Protein AF-A0A0R3LE96-F1 (afdb_monomer)

Structure (mmCIF, N/CA/C/O backbone):
data_AF-A0A0R3LE96-F1
#
_entry.id   AF-A0A0R3LE96-F1
#
loop_
_atom_site.group_PDB
_atom_site.id
_atom_site.type_symbol
_atom_site.label_atom_id
_atom_site.label_alt_id
_atom_site.label_comp_id
_atom_site.label_asym_id
_atom_site.label_entity_id
_atom_site.label_seq_id
_atom_site.pdbx_PDB_ins_code
_atom_site.Cartn_x
_atom_site.Cartn_y
_atom_site.Cartn_z
_atom_site.occupancy
_atom_site.B_iso_or_equiv
_atom_site.auth_seq_id
_atom_site.auth_comp_id
_atom_site.auth_asym_id
_atom_site.auth_atom_id
_atom_site.pdbx_PDB_model_num
ATOM 1 N N . MET A 1 1 ? -24.511 -13.159 6.035 1.00 56.47 1 MET A N 1
ATOM 2 C CA . MET A 1 1 ? -23.088 -12.829 5.796 1.00 56.47 1 MET A CA 1
ATOM 3 C C . MET A 1 1 ? -22.360 -12.966 7.133 1.00 56.47 1 MET A C 1
ATOM 5 O O . MET A 1 1 ? -22.808 -12.347 8.093 1.00 56.47 1 MET A O 1
ATOM 9 N N . SER A 1 2 ? -21.365 -13.855 7.252 1.00 83.88 2 SER A N 1
ATOM 10 C CA . SER A 1 2 ? -20.697 -14.144 8.536 1.00 83.88 2 SER A CA 1
ATOM 11 C C . SER A 1 2 ? -19.776 -12.995 8.970 1.00 83.88 2 SER A C 1
ATOM 13 O O . SER A 1 2 ? -19.425 -12.134 8.165 1.00 83.88 2 SER A O 1
ATOM 15 N N . GLN A 1 3 ? -19.409 -12.957 10.252 1.00 79.88 3 GLN A N 1
ATOM 16 C CA . GLN A 1 3 ? -18.441 -11.993 10.788 1.00 79.88 3 GLN A CA 1
ATOM 17 C C . GLN A 1 3 ? -17.057 -12.168 10.141 1.00 79.88 3 GLN A C 1
ATOM 19 O O . GLN A 1 3 ? -16.511 -11.195 9.640 1.00 79.88 3 GLN A O 1
ATOM 24 N N . ALA A 1 4 ? -16.590 -13.415 10.007 1.00 81.19 4 ALA A N 1
ATOM 25 C CA . ALA A 1 4 ? -15.329 -13.746 9.336 1.00 81.19 4 ALA A CA 1
ATOM 26 C C . ALA A 1 4 ? -15.271 -13.273 7.872 1.00 81.19 4 ALA A C 1
ATOM 28 O O . ALA A 1 4 ? -14.232 -12.824 7.404 1.00 81.19 4 ALA A O 1
ATOM 29 N N . LYS A 1 5 ? -16.397 -13.320 7.141 1.00 87.88 5 LYS A N 1
ATOM 30 C CA . LYS A 1 5 ? -16.440 -12.825 5.758 1.00 87.88 5 LYS A CA 1
ATOM 31 C C . LYS A 1 5 ? -16.286 -11.302 5.687 1.00 87.88 5 LYS A C 1
ATOM 33 O O . LYS A 1 5 ? -15.567 -10.812 4.833 1.00 87.88 5 LYS A O 1
ATOM 38 N N . ARG A 1 6 ? -16.935 -10.564 6.592 1.00 88.44 6 ARG A N 1
ATOM 39 C CA . ARG A 1 6 ? -16.843 -9.094 6.629 1.00 88.44 6 ARG A CA 1
ATOM 40 C C . ARG A 1 6 ? -15.437 -8.612 6.966 1.00 88.44 6 ARG A C 1
ATOM 42 O O . ARG A 1 6 ? -14.993 -7.618 6.411 1.00 88.44 6 ARG A O 1
ATOM 49 N N . GLU A 1 7 ? -14.765 -9.318 7.863 1.00 87.88 7 GLU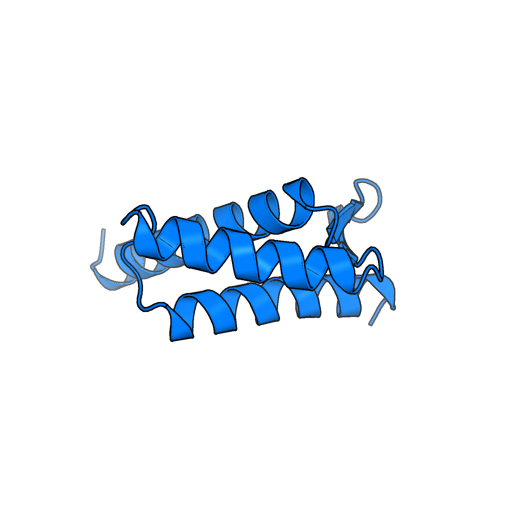 A N 1
ATOM 50 C CA . GLU A 1 7 ? -13.377 -9.046 8.221 1.00 87.88 7 GLU A CA 1
ATOM 51 C C . GLU A 1 7 ? -12.441 -9.295 7.033 1.00 87.88 7 GLU A C 1
ATOM 53 O O . GLU A 1 7 ? -11.679 -8.407 6.664 1.00 87.88 7 GLU A O 1
ATOM 58 N N . LEU A 1 8 ? -12.585 -10.438 6.355 1.00 89.62 8 LEU A N 1
ATOM 59 C CA . LEU A 1 8 ? -11.831 -10.738 5.136 1.00 89.62 8 LEU A CA 1
ATOM 60 C C . LEU A 1 8 ? -12.067 -9.696 4.030 1.00 89.62 8 LEU A C 1
ATOM 62 O O . LEU A 1 8 ? -11.119 -9.228 3.404 1.00 89.62 8 LEU A O 1
ATOM 66 N N . ASP A 1 9 ? -13.321 -9.300 3.807 1.00 92.56 9 ASP A N 1
ATOM 67 C CA . ASP A 1 9 ? -13.669 -8.277 2.818 1.00 92.56 9 ASP A CA 1
ATOM 68 C C . ASP A 1 9 ? -13.030 -6.917 3.175 1.00 92.56 9 ASP A C 1
ATOM 70 O O . ASP A 1 9 ? -12.598 -6.179 2.290 1.00 92.56 9 ASP A O 1
ATOM 74 N N . ALA A 1 10 ? -12.931 -6.576 4.464 1.00 91.12 10 ALA A N 1
ATOM 75 C CA . ALA A 1 10 ? -12.292 -5.342 4.919 1.00 91.12 10 ALA A CA 1
ATOM 76 C C . ALA A 1 10 ? -10.773 -5.354 4.671 1.00 91.12 10 ALA A C 1
ATOM 78 O O . ALA A 1 10 ? -10.231 -4.363 4.177 1.00 91.12 10 ALA A O 1
ATOM 79 N N . TRP A 1 11 ? -10.112 -6.484 4.932 1.00 91.44 11 TRP A N 1
ATOM 80 C CA . TRP A 1 11 ? -8.691 -6.685 4.639 1.00 91.44 11 TRP A CA 1
ATOM 81 C C . TRP A 1 11 ? -8.383 -6.628 3.142 1.00 91.44 11 TRP A C 1
ATOM 83 O O . TRP A 1 11 ? -7.454 -5.934 2.733 1.00 91.44 11 TRP A O 1
ATOM 93 N N . ASN A 1 12 ? -9.204 -7.269 2.306 1.00 92.19 12 ASN A N 1
ATOM 94 C CA . ASN A 1 12 ? -9.045 -7.207 0.851 1.00 92.19 12 ASN A CA 1
ATOM 95 C C . ASN A 1 12 ? -9.205 -5.775 0.322 1.00 92.19 12 ASN A C 1
ATOM 97 O O . ASN A 1 12 ? -8.408 -5.320 -0.494 1.00 92.19 12 ASN A O 1
ATOM 101 N N . ASN A 1 13 ? -10.190 -5.030 0.832 1.00 93.44 13 ASN A N 1
ATOM 102 C CA . ASN A 1 13 ? -10.364 -3.623 0.473 1.00 93.44 13 ASN A CA 1
ATOM 103 C C . ASN A 1 13 ? -9.172 -2.761 0.906 1.00 93.44 13 ASN A C 1
ATOM 105 O O . ASN A 1 13 ? -8.783 -1.845 0.179 1.00 93.44 13 ASN A O 1
ATOM 109 N N . LEU A 1 14 ? -8.598 -3.022 2.085 1.00 93.69 14 LEU A N 1
ATOM 110 C CA . LEU A 1 14 ? -7.392 -2.331 2.527 1.00 93.69 14 LEU A CA 1
ATOM 111 C C . LEU A 1 14 ? -6.233 -2.626 1.573 1.00 93.69 14 LEU A C 1
ATOM 113 O O . LEU A 1 14 ? -5.621 -1.679 1.088 1.00 93.69 14 LEU A O 1
ATOM 117 N N . ARG A 1 15 ? -5.992 -3.899 1.244 1.00 93.81 15 ARG A N 1
ATOM 118 C CA . ARG A 1 15 ? -4.936 -4.307 0.312 1.00 93.81 15 ARG A CA 1
ATOM 119 C C . ARG A 1 15 ? -5.041 -3.574 -1.025 1.00 93.81 15 ARG A C 1
ATOM 121 O O . ARG A 1 15 ? -4.081 -2.924 -1.422 1.00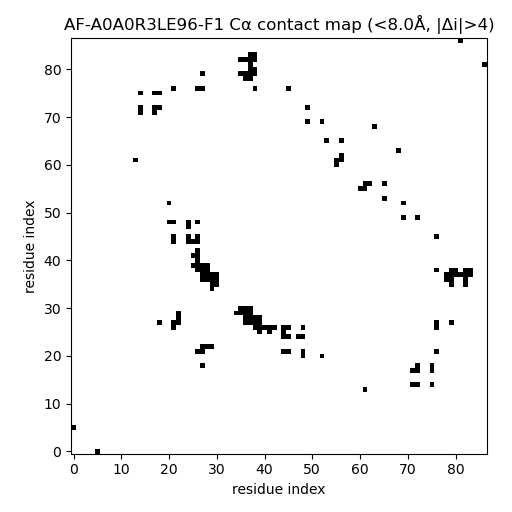 93.81 15 ARG A O 1
ATOM 128 N N . SER A 1 16 ? -6.219 -3.551 -1.652 1.00 93.69 16 SER A N 1
ATOM 129 C CA . SER A 1 16 ? -6.411 -2.825 -2.917 1.00 93.69 16 SER A CA 1
ATOM 130 C C . SER A 1 16 ? -6.157 -1.320 -2.795 1.00 93.69 16 SER A C 1
ATOM 132 O O . SER A 1 16 ? -5.703 -0.676 -3.740 1.00 93.69 16 SER A O 1
ATOM 134 N N . ARG A 1 17 ? -6.424 -0.710 -1.634 1.00 94.25 17 ARG A N 1
ATOM 135 C CA . ARG A 1 17 ? -6.056 0.696 -1.391 1.00 94.25 17 ARG A CA 1
ATOM 136 C C . ARG A 1 17 ? -4.543 0.876 -1.269 1.00 94.25 17 ARG A C 1
ATOM 138 O O . ARG A 1 17 ? -4.044 1.909 -1.706 1.00 94.25 17 ARG A O 1
ATOM 145 N N . LEU A 1 18 ? -3.832 -0.087 -0.681 1.00 94.06 18 LEU A N 1
ATOM 146 C CA . LEU A 1 18 ? -2.373 -0.053 -0.572 1.00 94.06 18 LEU A CA 1
ATOM 147 C C . LEU A 1 18 ? -1.696 -0.264 -1.928 1.00 94.06 18 LEU A C 1
ATOM 149 O O . LEU A 1 18 ? -0.762 0.466 -2.233 1.00 94.06 18 LEU A O 1
ATOM 153 N N . GLU A 1 19 ? -2.212 -1.163 -2.765 1.00 93.50 19 GLU A N 1
ATOM 154 C CA . GLU A 1 19 ? -1.750 -1.360 -4.149 1.00 93.50 19 GLU A CA 1
ATOM 155 C C . GLU A 1 19 ? -1.885 -0.063 -4.959 1.00 93.50 19 GLU A C 1
ATOM 157 O O . GLU A 1 19 ? -0.917 0.416 -5.545 1.00 93.50 19 GLU A O 1
ATOM 162 N N . ASN A 1 20 ? -3.052 0.588 -4.894 1.00 93.69 20 ASN A N 1
ATOM 163 C CA . ASN A 1 20 ? -3.251 1.893 -5.531 1.00 93.69 20 ASN A CA 1
ATOM 164 C C . ASN A 1 20 ? -2.293 2.959 -4.985 1.00 93.69 20 ASN A C 1
ATOM 166 O O . ASN A 1 20 ? -1.731 3.735 -5.753 1.00 93.69 20 ASN A O 1
ATOM 170 N N . LEU A 1 21 ? -2.082 2.996 -3.666 1.00 93.81 21 LEU A N 1
ATOM 171 C CA . LEU A 1 21 ? -1.142 3.923 -3.041 1.00 93.81 21 LEU A CA 1
ATOM 172 C C . LEU A 1 21 ? 0.297 3.686 -3.523 1.00 93.81 21 LEU A C 1
ATOM 174 O O . LEU A 1 21 ? 1.005 4.653 -3.794 1.00 93.81 21 LEU A O 1
ATOM 178 N N . ALA A 1 22 ? 0.721 2.427 -3.623 1.00 92.75 22 ALA A N 1
ATOM 179 C CA . ALA A 1 22 ? 2.037 2.044 -4.116 1.00 92.75 22 ALA A CA 1
ATOM 180 C C . ALA A 1 22 ? 2.212 2.419 -5.599 1.00 92.75 22 ALA A C 1
ATOM 182 O O . ALA A 1 22 ? 3.276 2.905 -5.977 1.00 92.75 22 ALA A O 1
ATOM 183 N N . CYS A 1 23 ? 1.161 2.305 -6.417 1.00 92.12 23 CYS A N 1
ATOM 184 C CA . CYS A 1 23 ? 1.158 2.825 -7.787 1.00 92.12 23 CYS A CA 1
ATOM 185 C C . CYS A 1 23 ? 1.230 4.355 -7.850 1.00 92.12 23 CYS A C 1
ATOM 187 O O . CYS A 1 23 ? 1.981 4.896 -8.657 1.00 92.12 23 CYS A O 1
ATOM 189 N N . GLU A 1 24 ? 0.477 5.070 -7.006 1.00 92.19 24 GLU A N 1
ATOM 190 C CA . GLU A 1 24 ? 0.470 6.543 -6.972 1.00 92.19 24 GLU A CA 1
ATOM 191 C C . GLU A 1 24 ? 1.849 7.139 -6.672 1.00 92.19 24 GLU A C 1
ATOM 193 O O . GLU A 1 24 ? 2.145 8.251 -7.107 1.00 92.19 24 GLU A O 1
ATOM 198 N N . VAL A 1 25 ? 2.663 6.433 -5.885 1.00 92.06 25 VAL A N 1
ATOM 199 C CA . VAL A 1 25 ? 4.036 6.842 -5.559 1.00 92.06 25 VAL A CA 1
ATOM 200 C C . VAL A 1 25 ? 5.081 6.185 -6.457 1.00 92.06 25 VAL A C 1
ATOM 202 O O . VAL A 1 25 ? 6.264 6.341 -6.186 1.00 92.06 25 VAL A O 1
ATOM 205 N N . GLU A 1 26 ? 4.648 5.473 -7.500 1.00 91.12 26 GLU A N 1
ATOM 206 C CA . GLU A 1 26 ? 5.499 4.792 -8.481 1.00 91.12 26 GLU A CA 1
ATOM 207 C C . GLU A 1 26 ? 6.407 3.699 -7.886 1.00 91.12 26 GLU A C 1
ATOM 209 O O . GLU A 1 26 ? 7.414 3.341 -8.488 1.00 91.12 26 GLU A O 1
ATOM 214 N N . ALA A 1 27 ? 6.044 3.121 -6.735 1.00 90.62 27 ALA A N 1
ATOM 215 C CA . ALA A 1 27 ? 6.777 1.993 -6.152 1.00 90.62 27 ALA A CA 1
ATOM 216 C C . ALA A 1 27 ? 6.534 0.689 -6.932 1.00 90.62 27 ALA A C 1
ATOM 218 O O . ALA A 1 27 ? 7.437 -0.131 -7.094 1.00 90.62 27 ALA A O 1
ATOM 219 N N . ILE A 1 28 ? 5.312 0.519 -7.444 1.00 91.88 28 ILE A N 1
ATOM 220 C CA . ILE A 1 28 ? 4.906 -0.608 -8.289 1.00 91.88 28 ILE A CA 1
ATOM 221 C C . ILE A 1 28 ? 4.127 -0.091 -9.500 1.00 91.88 28 ILE A C 1
ATOM 223 O O . ILE A 1 28 ? 3.545 0.996 -9.465 1.00 91.88 28 ILE A O 1
ATOM 227 N N . GLU A 1 29 ? 4.050 -0.882 -10.561 1.00 92.81 29 GLU A N 1
ATOM 228 C CA . GLU A 1 29 ? 3.158 -0.639 -11.693 1.00 92.81 29 GLU A CA 1
ATOM 229 C C . GLU A 1 29 ? 2.377 -1.888 -12.064 1.00 92.81 29 GLU A C 1
ATOM 231 O O . GLU A 1 29 ? 2.804 -3.002 -11.787 1.00 92.81 29 GLU A O 1
ATOM 236 N N . TYR A 1 30 ? 1.214 -1.695 -12.675 1.00 90.81 30 TYR A N 1
ATOM 237 C CA . TYR A 1 30 ? 0.422 -2.798 -13.195 1.00 90.81 30 TYR A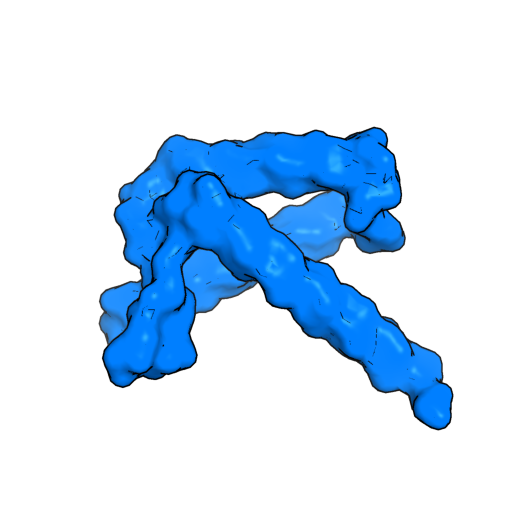 CA 1
ATOM 238 C C . TYR A 1 30 ? 0.855 -3.115 -14.630 1.00 90.81 30 TYR A C 1
ATOM 240 O O . TYR A 1 30 ? 0.687 -2.287 -15.529 1.00 90.81 30 TYR A O 1
ATOM 248 N N . ASP A 1 31 ? 1.397 -4.313 -14.829 1.00 88.94 31 ASP A N 1
ATOM 249 C CA . ASP A 1 31 ? 1.714 -4.893 -16.128 1.00 88.94 31 ASP A CA 1
ATOM 250 C C . ASP A 1 31 ? 0.466 -5.597 -16.684 1.00 88.94 31 ASP A C 1
ATOM 252 O O . ASP A 1 31 ? 0.081 -6.687 -16.251 1.00 88.94 31 ASP A O 1
ATOM 256 N N . GLY A 1 32 ? -0.178 -4.951 -17.659 1.00 86.06 32 GLY A N 1
ATOM 257 C CA . GLY A 1 32 ? -1.392 -5.461 -18.294 1.00 86.06 32 GLY A CA 1
ATOM 258 C C . GLY A 1 32 ? -1.177 -6.683 -19.192 1.00 86.06 32 GLY A C 1
ATOM 259 O O . GLY A 1 32 ? -2.147 -7.384 -19.472 1.00 86.06 32 GLY A O 1
ATOM 260 N N . ASP A 1 33 ? 0.056 -6.967 -19.623 1.00 88.56 33 ASP A N 1
ATOM 261 C CA . ASP A 1 33 ? 0.351 -8.164 -20.419 1.00 88.56 33 ASP A CA 1
ATOM 262 C C . ASP A 1 33 ? 0.422 -9.413 -19.529 1.00 88.56 33 ASP A C 1
ATOM 264 O O . ASP A 1 33 ? 0.079 -10.517 -19.961 1.00 88.56 33 ASP A O 1
ATOM 268 N N . ARG A 1 34 ? 0.841 -9.233 -18.271 1.00 83.94 34 ARG A N 1
ATOM 269 C CA . ARG A 1 34 ? 0.968 -10.299 -17.266 1.00 83.94 34 ARG A CA 1
ATOM 270 C C . ARG A 1 34 ? -0.200 -10.370 -16.284 1.00 83.94 34 ARG A C 1
ATOM 272 O O . ARG A 1 34 ? -0.268 -11.335 -15.530 1.00 83.94 34 ARG A O 1
ATOM 279 N N . ASP A 1 35 ? -1.099 -9.384 -16.307 1.00 87.38 35 ASP A N 1
ATOM 280 C CA . ASP A 1 35 ? -2.167 -9.198 -15.314 1.00 87.38 35 ASP A CA 1
ATOM 281 C C . ASP A 1 35 ? -1.620 -9.195 -13.872 1.00 87.38 35 ASP A C 1
ATOM 283 O O . ASP A 1 35 ? -2.154 -9.842 -12.972 1.00 87.38 35 ASP A O 1
ATOM 287 N N . ALA A 1 36 ? -0.500 -8.497 -13.661 1.00 86.88 36 ALA A N 1
ATOM 288 C CA . ALA A 1 36 ? 0.253 -8.526 -12.408 1.00 86.88 36 ALA A CA 1
ATOM 289 C C . ALA A 1 36 ? 0.819 -7.149 -12.047 1.00 86.88 36 ALA A C 1
ATOM 291 O O . ALA A 1 36 ? 1.064 -6.314 -12.915 1.00 86.88 36 ALA A O 1
ATOM 292 N N . TYR A 1 37 ? 1.065 -6.917 -10.758 1.00 89.62 37 TYR A N 1
ATOM 293 C CA . TYR A 1 37 ? 1.851 -5.767 -10.313 1.00 89.62 37 TYR A CA 1
ATOM 294 C C . TYR A 1 37 ? 3.338 -6.124 -10.309 1.00 89.62 37 TYR A C 1
ATOM 296 O O . TYR A 1 37 ? 3.709 -7.180 -9.809 1.00 89.62 37 TYR A O 1
ATOM 304 N N . VAL A 1 38 ? 4.183 -5.238 -10.829 1.00 90.81 38 VAL A N 1
ATOM 305 C CA . VAL A 1 38 ? 5.6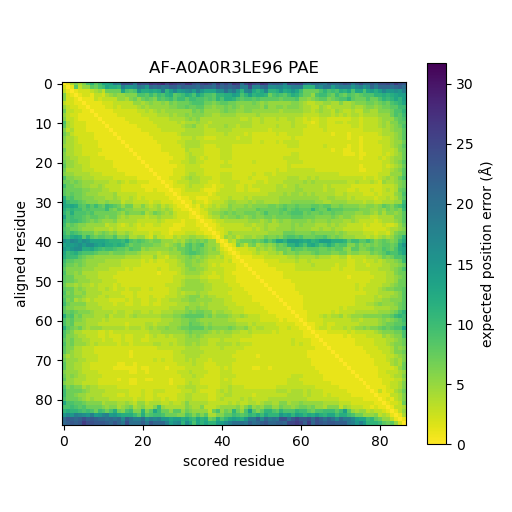42 -5.393 -10.880 1.00 90.81 38 VAL A CA 1
ATOM 306 C C . VAL A 1 38 ? 6.328 -4.233 -10.160 1.00 90.81 38 VAL A C 1
ATOM 308 O O . VAL A 1 38 ? 5.837 -3.102 -10.156 1.00 90.81 38 VAL A O 1
ATOM 311 N N . SER A 1 39 ? 7.454 -4.515 -9.505 1.00 89.50 39 SER A N 1
ATOM 312 C CA . SER A 1 39 ? 8.257 -3.500 -8.813 1.00 89.50 39 SER A CA 1
ATOM 313 C C . SER A 1 39 ? 8.986 -2.593 -9.805 1.00 89.50 39 SER A C 1
ATOM 315 O O . SER A 1 39 ? 9.542 -3.079 -10.791 1.00 89.50 39 SER A O 1
ATOM 317 N N . LYS A 1 40 ? 9.046 -1.290 -9.501 1.00 85.50 40 LYS A N 1
ATOM 318 C CA . LYS A 1 40 ? 9.835 -0.301 -10.258 1.00 85.50 40 LYS A CA 1
ATOM 319 C C . LYS A 1 40 ? 11.282 -0.138 -9.788 1.00 85.50 40 LYS A C 1
ATOM 321 O O . LYS A 1 40 ? 12.010 0.664 -10.364 1.00 85.50 40 LYS A O 1
ATOM 326 N N . GLU A 1 41 ? 11.697 -0.878 -8.758 1.00 76.00 41 GLU A N 1
ATOM 327 C CA . GLU A 1 41 ? 13.039 -0.801 -8.154 1.00 76.00 41 GLU A CA 1
ATOM 328 C C . GLU A 1 41 ? 13.461 0.626 -7.720 1.00 76.00 41 GLU A C 1
ATOM 330 O O . GLU A 1 41 ? 14.648 0.952 -7.681 1.00 76.00 41 GLU A O 1
ATOM 335 N N . ASP A 1 42 ? 12.506 1.487 -7.343 1.00 80.94 42 ASP A N 1
ATOM 336 C CA . ASP A 1 42 ? 12.782 2.822 -6.799 1.00 80.94 42 ASP A CA 1
ATOM 337 C C . ASP A 1 42 ? 12.699 2.814 -5.260 1.00 80.94 42 ASP A C 1
ATOM 339 O O . ASP A 1 42 ? 11.628 2.744 -4.652 1.00 80.94 42 ASP A O 1
ATOM 343 N N . THR A 1 43 ? 13.862 2.916 -4.609 1.00 76.31 43 THR A N 1
ATOM 344 C CA . THR A 1 43 ? 13.967 2.915 -3.138 1.00 76.31 43 THR A CA 1
ATOM 345 C C . THR A 1 43 ? 13.316 4.154 -2.504 1.00 76.31 43 THR A C 1
ATOM 347 O O . THR A 1 43 ? 12.798 4.087 -1.384 1.00 76.31 43 THR A O 1
ATOM 350 N N . ASP A 1 44 ? 13.315 5.294 -3.200 1.00 87.38 44 ASP A N 1
ATOM 351 C CA . ASP A 1 44 ? 12.680 6.519 -2.710 1.00 87.38 44 ASP A CA 1
ATOM 352 C C . ASP A 1 44 ? 11.150 6.417 -2.808 1.00 87.38 44 ASP A C 1
ATOM 354 O O . ASP A 1 44 ? 10.441 6.886 -1.908 1.00 87.38 44 ASP A O 1
ATOM 358 N N . ALA A 1 45 ? 10.631 5.735 -3.832 1.00 85.81 45 ALA A N 1
ATOM 359 C CA . ALA A 1 45 ? 9.203 5.464 -3.992 1.00 85.81 45 ALA A CA 1
ATOM 360 C C . ALA A 1 45 ? 8.636 4.593 -2.859 1.00 85.81 45 ALA A C 1
ATOM 362 O O . ALA A 1 45 ? 7.596 4.922 -2.280 1.00 85.81 45 ALA A O 1
ATOM 363 N N . GLU A 1 46 ? 9.344 3.534 -2.458 1.00 87.12 46 GLU A N 1
ATOM 364 C CA . GLU A 1 46 ? 8.940 2.695 -1.320 1.00 87.12 46 GLU A CA 1
ATOM 365 C C . GLU A 1 46 ? 8.881 3.507 -0.023 1.00 87.12 46 GLU A C 1
ATOM 367 O O . GLU A 1 46 ? 7.903 3.465 0.732 1.00 87.12 46 GLU A O 1
ATOM 372 N N . ARG A 1 47 ? 9.900 4.339 0.215 1.00 90.44 47 ARG A N 1
ATOM 373 C CA . ARG A 1 47 ? 9.920 5.243 1.366 1.00 90.44 47 ARG A CA 1
ATOM 374 C C . ARG A 1 47 ? 8.740 6.218 1.336 1.00 90.44 47 ARG A C 1
ATOM 376 O O . ARG A 1 47 ? 8.144 6.493 2.385 1.00 90.44 47 ARG A O 1
ATOM 383 N N . HIS A 1 48 ? 8.384 6.736 0.161 1.00 91.12 48 HIS A N 1
ATOM 384 C CA . HIS A 1 48 ? 7.208 7.584 -0.021 1.00 91.12 48 HIS A CA 1
ATOM 385 C C . HIS A 1 48 ? 5.894 6.833 0.242 1.00 91.12 48 HIS A C 1
ATOM 387 O O . HIS A 1 48 ?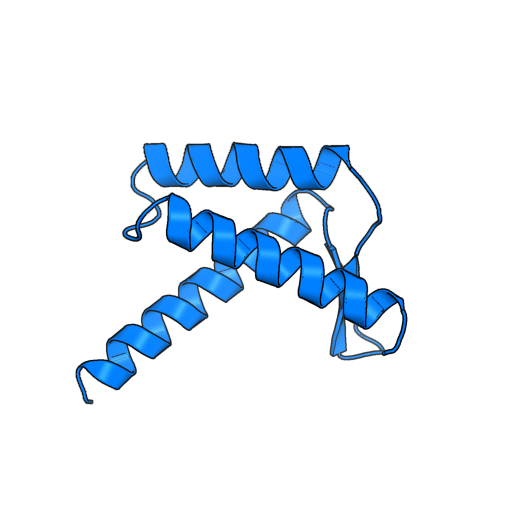 5.002 7.415 0.873 1.00 91.12 48 HIS A O 1
ATOM 393 N N . ALA A 1 49 ? 5.790 5.554 -0.135 1.00 91.31 49 ALA A N 1
ATOM 394 C CA . ALA A 1 49 ? 4.637 4.703 0.166 1.00 91.31 49 ALA A CA 1
ATOM 395 C C . ALA A 1 49 ? 4.399 4.629 1.683 1.00 91.31 49 ALA A C 1
ATOM 397 O O . ALA A 1 49 ? 3.327 5.008 2.165 1.00 91.31 49 ALA A O 1
ATOM 398 N N . TYR A 1 50 ? 5.427 4.269 2.460 1.00 92.81 50 TYR A N 1
ATOM 399 C CA . TYR A 1 50 ? 5.338 4.179 3.925 1.00 92.81 50 TYR A CA 1
ATOM 400 C C . TYR A 1 50 ? 5.076 5.530 4.605 1.00 92.81 50 TYR A C 1
ATOM 402 O O . TYR A 1 50 ? 4.338 5.612 5.597 1.00 92.81 50 TYR A O 1
ATOM 410 N N . ALA A 1 51 ? 5.653 6.617 4.085 1.00 93.50 51 ALA A N 1
ATOM 411 C CA . ALA A 1 51 ? 5.408 7.958 4.608 1.00 93.50 51 ALA A CA 1
ATOM 412 C C . ALA A 1 51 ? 3.942 8.381 4.410 1.00 93.50 51 ALA A C 1
ATOM 414 O O . ALA A 1 51 ? 3.305 8.906 5.333 1.00 93.50 51 ALA A O 1
ATOM 415 N N . ARG A 1 52 ? 3.382 8.120 3.223 1.00 93.44 52 ARG A N 1
ATOM 416 C CA . ARG A 1 52 ? 1.988 8.437 2.896 1.00 93.44 52 ARG A CA 1
ATOM 417 C C . ARG A 1 52 ? 1.013 7.533 3.648 1.00 93.44 52 ARG A C 1
ATOM 419 O O . ARG A 1 52 ? 0.042 8.045 4.202 1.00 93.44 52 ARG A O 1
ATOM 426 N N . LEU A 1 53 ? 1.339 6.251 3.797 1.00 93.44 53 LEU A N 1
ATOM 427 C CA . LEU A 1 53 ? 0.622 5.291 4.638 1.00 93.44 53 LEU A CA 1
ATOM 428 C C . LEU A 1 53 ? 0.505 5.775 6.089 1.00 93.44 53 LEU A C 1
ATOM 430 O O . LEU A 1 53 ? -0.591 5.895 6.640 1.00 93.44 53 LEU A O 1
ATOM 434 N N . THR A 1 54 ? 1.638 6.151 6.688 1.00 93.69 54 THR A N 1
ATOM 435 C CA . THR A 1 54 ? 1.690 6.666 8.064 1.00 93.69 54 THR A CA 1
ATOM 436 C C . THR A 1 54 ? 0.851 7.937 8.212 1.00 93.69 54 THR A C 1
ATOM 438 O O . THR A 1 54 ? 0.180 8.136 9.228 1.00 93.69 54 THR A O 1
ATOM 441 N N . ARG A 1 55 ? 0.849 8.807 7.193 1.00 93.94 55 ARG A N 1
ATOM 442 C CA . ARG A 1 55 ? 0.000 10.003 7.169 1.00 93.94 55 ARG A CA 1
ATOM 443 C C . ARG A 1 55 ? -1.485 9.643 7.104 1.00 93.94 55 ARG A C 1
ATOM 445 O O . ARG A 1 55 ? -2.257 10.231 7.853 1.00 93.94 55 ARG A O 1
ATOM 452 N N . MET A 1 56 ? -1.886 8.691 6.263 1.00 92.56 56 MET A N 1
ATOM 453 C CA . MET A 1 56 ? -3.279 8.237 6.161 1.00 92.56 56 MET A CA 1
ATOM 454 C C . MET A 1 56 ? -3.785 7.638 7.475 1.00 92.56 56 MET A C 1
ATOM 456 O O . MET A 1 56 ? -4.881 7.984 7.914 1.00 92.56 56 MET A O 1
ATOM 460 N N . HIS A 1 57 ? -2.965 6.823 8.142 1.00 94.00 57 HIS A N 1
ATOM 461 C CA . HIS A 1 57 ? -3.287 6.282 9.462 1.00 94.00 57 HIS A CA 1
ATOM 462 C C . HIS A 1 57 ? -3.443 7.398 10.507 1.00 94.00 57 HIS A C 1
ATOM 464 O O . HIS A 1 57 ? -4.424 7.437 11.242 1.00 94.00 57 HIS A O 1
ATOM 470 N N . ARG A 1 58 ? -2.524 8.375 10.546 1.00 94.12 58 ARG A N 1
ATOM 471 C CA . ARG A 1 58 ? -2.629 9.534 11.459 1.00 94.12 58 ARG A CA 1
ATOM 472 C C . ARG A 1 58 ? -3.878 10.387 11.230 1.00 94.12 58 ARG A C 1
ATOM 474 O O . ARG A 1 58 ? -4.344 11.025 12.167 1.00 94.12 58 ARG A O 1
ATOM 481 N N . LEU A 1 59 ? -4.391 10.422 10.003 1.00 94.88 59 LEU A N 1
ATOM 482 C CA . LEU A 1 59 ? -5.623 11.129 9.648 1.00 94.88 59 LEU A CA 1
ATOM 483 C C . LEU A 1 59 ? -6.895 10.310 9.931 1.00 94.88 59 LEU A C 1
ATOM 485 O O . LEU A 1 59 ? -7.985 10.819 9.689 1.00 94.88 59 LEU A O 1
ATOM 489 N N . GLY A 1 60 ? -6.775 9.070 10.420 1.00 92.25 60 GLY A N 1
ATOM 490 C CA . GLY A 1 60 ? -7.919 8.190 10.676 1.00 92.25 60 GLY A CA 1
ATOM 491 C C . GLY A 1 60 ? -8.600 7.686 9.402 1.00 92.25 60 GLY A C 1
ATOM 492 O O . GLY A 1 60 ? -9.792 7.417 9.410 1.00 92.25 60 GLY A O 1
ATOM 493 N N . LEU A 1 61 ? -7.871 7.599 8.281 1.00 91.62 61 LEU A N 1
ATOM 494 C CA . LEU A 1 61 ? -8.401 7.074 7.009 1.00 91.62 61 LEU A CA 1
ATOM 495 C C . LEU A 1 61 ? -8.284 5.545 6.895 1.00 91.62 61 LEU A C 1
ATOM 497 O O . LEU A 1 61 ? -8.718 4.956 5.895 1.00 91.62 61 LEU A O 1
ATOM 501 N N . ILE A 1 62 ? -7.616 4.928 7.868 1.00 91.50 62 ILE A N 1
ATOM 502 C CA . ILE A 1 62 ? -7.358 3.497 7.978 1.00 91.50 62 ILE A CA 1
ATOM 503 C C . ILE A 1 62 ? -7.691 3.119 9.419 1.00 91.50 62 ILE A C 1
ATOM 505 O O . ILE A 1 62 ? -7.039 3.600 10.340 1.00 91.50 62 ILE A O 1
ATOM 509 N N . ASP A 1 63 ? -8.701 2.269 9.586 1.00 90.25 63 ASP A N 1
ATOM 510 C CA . ASP A 1 63 ? -9.219 1.851 10.896 1.00 90.25 63 ASP A CA 1
ATOM 511 C C . ASP A 1 63 ? -8.501 0.605 11.456 1.00 90.25 63 ASP A C 1
ATOM 513 O O . ASP A 1 63 ? -8.963 -0.016 12.411 1.00 90.25 63 ASP A O 1
ATOM 517 N N . PHE A 1 64 ? -7.374 0.233 10.848 1.00 92.38 64 PHE A N 1
ATOM 518 C CA . PHE A 1 64 ? -6.555 -0.926 11.198 1.00 92.38 64 PHE A CA 1
ATOM 519 C C . PHE A 1 64 ? -5.278 -0.492 11.932 1.00 92.38 64 PHE A C 1
ATOM 521 O O . PHE A 1 64 ? -4.800 0.622 11.693 1.00 92.38 64 PHE A O 1
ATOM 528 N N . PRO A 1 65 ? -4.694 -1.350 12.789 1.00 93.88 65 PRO A N 1
ATOM 529 C CA . PRO A 1 65 ? -3.439 -1.058 13.475 1.00 93.88 65 PRO A CA 1
ATOM 530 C C . PRO A 1 65 ? -2.306 -0.725 12.498 1.00 93.88 65 PRO A C 1
ATOM 532 O O . PRO A 1 65 ? -2.092 -1.436 11.521 1.00 93.88 65 PRO A O 1
ATOM 535 N N . LEU A 1 66 ? -1.542 0.335 12.781 1.00 92.25 66 LEU A N 1
ATOM 536 C CA . LEU A 1 66 ? -0.460 0.795 11.901 1.00 92.25 66 LEU A CA 1
ATOM 537 C C . LEU A 1 66 ? 0.556 -0.299 11.553 1.00 92.25 66 LEU A C 1
ATOM 539 O O . LEU A 1 66 ? 1.046 -0.304 10.429 1.00 92.25 66 LEU A O 1
ATOM 543 N N . ASP A 1 67 ? 0.895 -1.170 12.502 1.00 94.94 67 ASP A N 1
ATOM 544 C CA . ASP A 1 67 ? 1.888 -2.223 12.279 1.00 94.94 67 ASP A CA 1
ATOM 545 C C . ASP A 1 67 ? 1.362 -3.263 11.280 1.00 94.94 67 ASP A C 1
ATOM 547 O O . ASP A 1 67 ? 2.009 -3.494 10.268 1.00 94.94 67 ASP A O 1
ATOM 551 N N . GLU A 1 68 ? 0.124 -3.741 11.436 1.00 94.38 68 GLU A N 1
ATOM 552 C CA . GLU A 1 68 ? -0.499 -4.670 10.475 1.00 94.38 68 GLU A CA 1
ATOM 553 C C . GLU A 1 68 ? -0.656 -4.048 9.078 1.00 94.38 68 GLU A C 1
ATOM 555 O O . GLU A 1 68 ? -0.516 -4.706 8.051 1.00 94.38 68 GLU A O 1
AT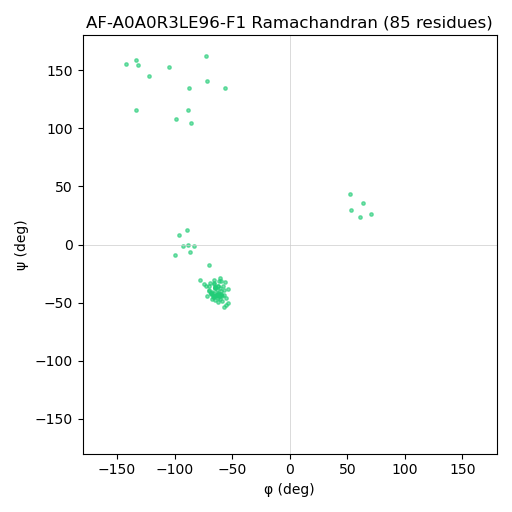OM 560 N N . VAL A 1 69 ? -0.938 -2.746 9.023 1.00 94.06 69 VAL A N 1
ATOM 561 C CA . VAL A 1 69 ? -1.057 -2.007 7.762 1.00 94.06 69 VAL A CA 1
ATOM 562 C C . VAL A 1 69 ? 0.306 -1.860 7.071 1.00 94.06 69 VAL A C 1
ATOM 564 O O . VAL A 1 69 ? 0.365 -1.829 5.842 1.00 94.06 69 VAL A O 1
ATOM 567 N N . LYS A 1 70 ? 1.397 -1.736 7.837 1.00 94.31 70 LYS A N 1
ATOM 568 C CA . LYS A 1 70 ? 2.762 -1.714 7.296 1.00 94.31 70 LYS A CA 1
ATOM 569 C C . LYS A 1 70 ? 3.183 -3.088 6.805 1.00 94.31 70 LYS A C 1
ATOM 571 O O . LYS A 1 70 ? 3.708 -3.144 5.701 1.00 94.31 70 LYS A O 1
ATOM 576 N N . ASP A 1 71 ? 2.900 -4.138 7.569 1.00 95.19 71 ASP A N 1
ATOM 577 C CA . ASP A 1 71 ? 3.167 -5.520 7.162 1.00 95.19 71 ASP A CA 1
ATOM 578 C C . ASP A 1 71 ? 2.444 -5.821 5.838 1.00 95.19 71 ASP A C 1
ATOM 580 O O . ASP A 1 71 ? 3.042 -6.307 4.885 1.00 95.19 71 ASP A O 1
ATOM 584 N N . LEU A 1 72 ? 1.182 -5.393 5.704 1.00 94.69 72 LEU A N 1
ATOM 585 C CA . LEU A 1 72 ? 0.437 -5.549 4.452 1.00 94.69 72 LEU A CA 1
ATOM 586 C C . LEU A 1 72 ? 1.014 -4.719 3.290 1.00 94.69 72 LEU A C 1
ATOM 588 O O . LEU A 1 72 ? 0.919 -5.127 2.135 1.00 94.69 72 LEU A O 1
ATOM 592 N N . MET A 1 73 ? 1.576 -3.537 3.562 1.00 94.88 73 MET A N 1
ATOM 593 C CA . MET A 1 73 ? 2.278 -2.756 2.536 1.00 94.88 73 MET A CA 1
ATOM 594 C C . MET A 1 73 ? 3.559 -3.467 2.091 1.00 94.88 73 MET A C 1
ATOM 596 O O . MET A 1 73 ? 3.853 -3.487 0.899 1.00 94.88 73 MET A O 1
ATOM 600 N N . GLU A 1 74 ? 4.300 -4.059 3.025 1.00 94.25 74 GLU A N 1
ATOM 601 C CA . GLU A 1 74 ? 5.485 -4.860 2.723 1.00 94.25 74 GLU A CA 1
ATOM 602 C C . GLU A 1 74 ? 5.121 -6.056 1.837 1.00 94.25 74 GLU A C 1
ATOM 604 O O . GLU A 1 74 ? 5.715 -6.207 0.772 1.00 94.25 74 GLU A O 1
ATOM 609 N N . ASP A 1 75 ? 4.057 -6.791 2.176 1.00 93.69 75 ASP A N 1
ATOM 610 C CA . ASP A 1 75 ? 3.539 -7.902 1.365 1.00 93.69 75 ASP A CA 1
ATOM 611 C C . ASP A 1 75 ? 3.182 -7.478 -0.072 1.00 93.69 75 ASP A C 1
ATOM 613 O O . ASP A 1 75 ? 3.420 -8.219 -1.029 1.00 93.69 75 ASP A O 1
ATOM 617 N N . VAL A 1 76 ? 2.599 -6.286 -0.252 1.00 92.75 76 VAL A N 1
ATOM 618 C CA . VAL A 1 76 ? 2.268 -5.742 -1.582 1.00 92.75 76 VAL A CA 1
ATOM 619 C C . VAL A 1 76 ? 3.534 -5.465 -2.394 1.00 92.75 76 VAL A C 1
ATOM 621 O O . VAL A 1 76 ? 3.602 -5.824 -3.572 1.00 92.75 76 VAL A O 1
ATOM 624 N N . LEU A 1 77 ? 4.537 -4.839 -1.777 1.00 91.75 77 LEU A N 1
ATOM 625 C CA . LEU A 1 77 ? 5.801 -4.517 -2.440 1.00 91.75 77 LEU A CA 1
ATOM 626 C C . LEU A 1 77 ? 6.601 -5.785 -2.765 1.00 91.75 77 LEU A C 1
ATOM 628 O O . LEU A 1 77 ? 7.125 -5.916 -3.871 1.00 91.75 77 LEU A O 1
ATOM 632 N N . ASP A 1 78 ? 6.656 -6.739 -1.838 1.00 91.62 78 ASP A N 1
ATOM 633 C CA . ASP A 1 78 ? 7.331 -8.021 -2.034 1.00 91.62 78 ASP A CA 1
ATOM 634 C C . ASP A 1 78 ? 6.647 -8.873 -3.099 1.00 91.62 78 ASP A C 1
ATOM 636 O O . ASP A 1 78 ? 7.333 -9.431 -3.959 1.00 91.62 78 ASP A O 1
ATOM 640 N N . GLY A 1 79 ? 5.312 -8.911 -3.113 1.00 89.75 79 GLY A N 1
ATOM 641 C CA . GLY A 1 79 ? 4.551 -9.563 -4.176 1.00 89.75 79 GLY A CA 1
ATOM 642 C C . GLY A 1 79 ? 4.926 -9.016 -5.553 1.00 89.75 79 GLY A C 1
ATOM 643 O O . GLY A 1 79 ? 5.232 -9.785 -6.462 1.00 89.75 79 GLY A O 1
ATOM 644 N N . ALA A 1 80 ? 5.018 -7.691 -5.686 1.00 88.62 80 ALA A N 1
ATOM 645 C CA . ALA A 1 80 ? 5.414 -7.059 -6.940 1.00 88.62 80 ALA A CA 1
ATOM 646 C C . ALA A 1 80 ? 6.871 -7.358 -7.340 1.00 88.62 80 ALA A C 1
ATOM 648 O O . ALA A 1 80 ? 7.175 -7.500 -8.524 1.00 88.62 80 ALA A O 1
ATOM 649 N N . ARG A 1 81 ? 7.789 -7.490 -6.372 1.00 88.75 81 ARG A N 1
ATOM 650 C CA . ARG A 1 81 ? 9.176 -7.909 -6.643 1.00 88.75 81 ARG A 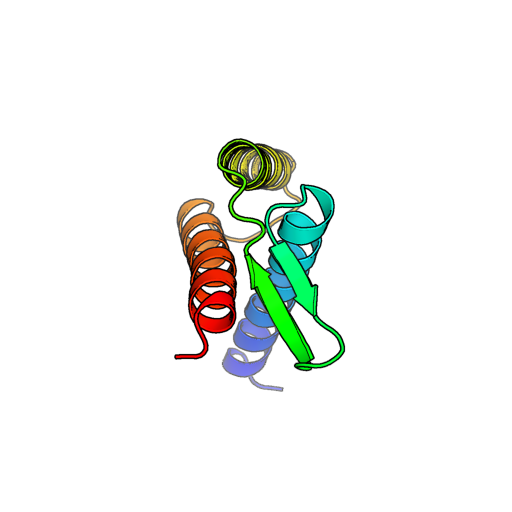CA 1
ATOM 651 C C . ARG A 1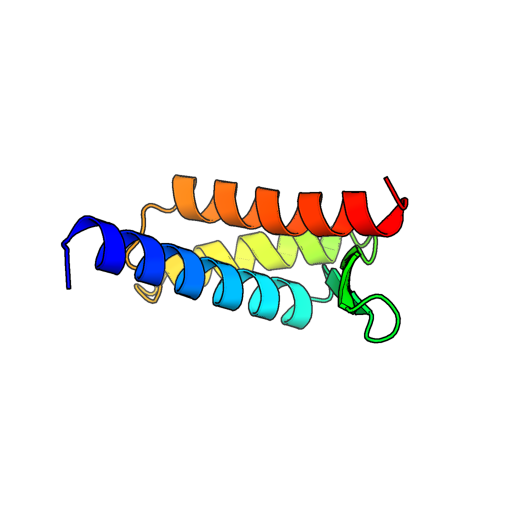 81 ? 9.244 -9.352 -7.136 1.00 88.75 81 ARG A C 1
ATOM 653 O O . ARG A 1 81 ? 9.957 -9.617 -8.098 1.00 88.75 81 ARG A O 1
ATOM 660 N N . MET A 1 82 ? 8.521 -10.280 -6.505 1.00 87.75 82 MET A N 1
ATOM 661 C CA . MET A 1 82 ? 8.507 -11.690 -6.922 1.00 87.75 82 MET A CA 1
ATOM 662 C C . MET A 1 82 ? 8.013 -11.836 -8.365 1.00 87.75 82 MET A C 1
ATOM 664 O O . MET A 1 82 ? 8.650 -12.518 -9.170 1.00 87.75 82 MET A O 1
ATOM 668 N N . GLU A 1 83 ? 6.953 -11.106 -8.715 1.00 85.62 83 GLU A N 1
ATOM 669 C CA . GLU A 1 83 ? 6.429 -11.057 -10.079 1.00 85.62 83 GLU A CA 1
ATOM 670 C C . GLU A 1 83 ? 7.456 -10.489 -11.071 1.00 85.62 83 GLU A C 1
ATOM 672 O O . GLU A 1 83 ? 7.644 -11.058 -12.151 1.00 85.62 83 GLU A O 1
ATOM 677 N N . SER A 1 84 ? 8.201 -9.432 -10.720 1.00 77.44 84 SER A N 1
ATOM 678 C CA . SER A 1 84 ? 9.265 -8.886 -11.583 1.00 77.44 84 SER A CA 1
ATOM 679 C C . SER A 1 84 ? 10.323 -9.927 -11.974 1.00 77.44 84 SER A C 1
ATOM 681 O O . SER A 1 84 ? 10.839 -9.877 -13.090 1.00 77.44 84 SER A O 1
ATOM 683 N N . TYR A 1 85 ? 10.617 -10.898 -11.103 1.00 77.38 85 TYR A N 1
ATOM 684 C CA . TYR A 1 85 ? 11.617 -11.941 -11.363 1.00 77.38 85 TYR A CA 1
ATOM 685 C C . TYR A 1 85 ? 11.046 -13.231 -11.980 1.00 77.38 85 TYR A C 1
ATOM 687 O O . TYR A 1 85 ? 11.822 -14.132 -12.304 1.00 77.38 85 TYR A O 1
ATOM 695 N N . GLY A 1 86 ? 9.727 -13.316 -12.199 1.00 63.88 86 GLY A N 1
ATOM 696 C CA . GLY A 1 86 ? 9.081 -14.455 -12.864 1.00 63.88 86 GLY A CA 1
ATOM 697 C C . GLY A 1 86 ? 9.209 -15.777 -12.101 1.00 63.88 86 GLY A C 1
ATOM 698 O O . GLY A 1 86 ? 9.396 -16.822 -12.731 1.00 63.88 86 GLY A O 1
ATOM 699 N N . VAL A 1 87 ? 9.171 -15.711 -10.765 1.00 56.31 87 VAL A N 1
ATOM 700 C CA . VAL A 1 87 ? 9.241 -16.872 -9.858 1.00 56.31 87 VAL A CA 1
ATOM 701 C C . VAL A 1 87 ? 7.859 -17.471 -9.631 1.00 56.31 87 VAL A C 1
ATOM 703 O O . VAL A 1 87 ? 6.913 -16.686 -9.424 1.00 56.31 87 VAL A O 1
#

Organism: NCBI:txid1518501

Radius of gyration: 13.52 Å; Cα contacts (8 Å, |Δi|>4): 83; chains: 1; bounding box: 37×28×34 Å

Nearest PDB structures (foldseek):
  4mwz-assembly1_A  TM=5.726E-01  e=4.744E+00  Plasmodium vivax Sal-1
  8w7n-assembly1_A  TM=3.701E-01  e=6.567E+00  Bacillus thuringiensis

pLDDT: mean 89.18, std 7.27, range [56.31, 95.19]

Foldseek 3Di:
DDPVVVVVVLVVVLLVVLLVLLVVLQQWDQDPVVRAIAGPPDPVSLVVSLVVLVVCVVVVVRVDDSVVSVVSNVVSSVRNHCVNVVD

Solvent-accessible surface area (backbone atoms only — not comparable to full-a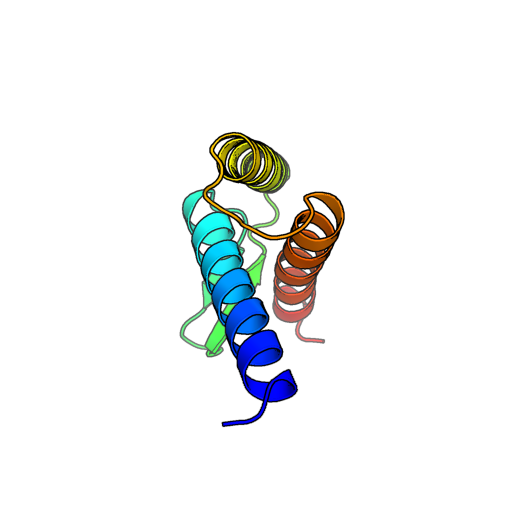tom values): 4864 Å² total; per-residue (Å²): 134,59,71,71,55,55,52,52,54,51,52,55,54,49,51,57,52,46,53,51,43,28,39,75,45,51,25,29,45,78,40,80,91,75,76,39,50,27,47,59,83,39,72,68,22,47,53,46,33,56,54,52,50,56,49,39,44,75,69,65,77,44,98,63,61,69,65,62,55,48,55,53,46,50,51,53,53,51,52,11,43,44,52,63,71,73,112

Secondary structure (DSSP, 8-state):
--HHHHHHHHHHHHHHHHHHHHHHTTSEEEETTTTEEEE---HHHHHHHHHHHHHHHHTT---S-HHHHHHHHHHHHHHHHHHHTT-

Mean predicted aligned error: 4.57 Å

Sequence (87 aa):
MSQAKRELDAWNNLRSRLENLACEVEAIEYDGDRDAYVSKEDTDAERHAYARLTRMHRLGLIDFPLDEVKDLMEDVLDGARMESYGV